Protein AF-A0A7S3MIQ8-F1 (afdb_monomer)

pLDDT: mean 84.31, std 8.22, range [54.84, 95.44]

Organism: NCBI:txid182087

Structure (mmCIF, N/CA/C/O backbone):
data_AF-A0A7S3MIQ8-F1
#
_entry.id   AF-A0A7S3MIQ8-F1
#
loop_
_atom_site.group_PDB
_atom_site.id
_atom_site.type_symbol
_atom_site.label_atom_id
_atom_site.label_alt_id
_atom_site.label_comp_id
_atom_site.label_asym_id
_atom_site.label_entity_id
_atom_site.label_seq_id
_atom_site.pdbx_PDB_ins_code
_atom_site.Cartn_x
_atom_site.Cartn_y
_atom_site.Cartn_z
_atom_site.occupancy
_atom_site.B_iso_or_equiv
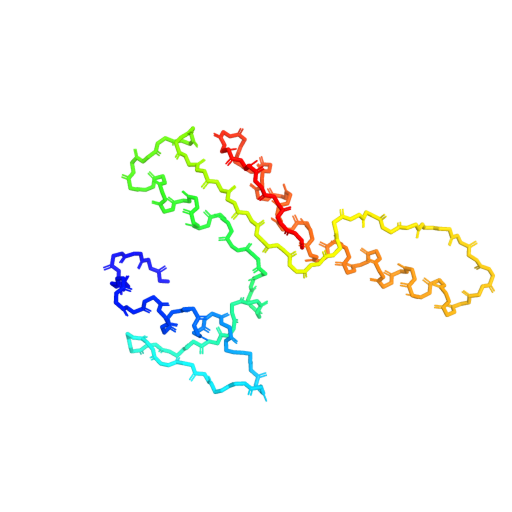_atom_site.auth_seq_id
_atom_site.auth_comp_id
_atom_site.auth_asym_id
_atom_site.auth_atom_id
_atom_site.pdbx_PDB_model_num
ATOM 1 N N . MET A 1 1 ? -12.972 -2.746 6.245 1.00 68.81 1 MET A N 1
ATOM 2 C CA . MET A 1 1 ? -12.914 -2.985 7.702 1.00 68.81 1 MET A CA 1
ATOM 3 C C . MET A 1 1 ? -12.361 -1.743 8.363 1.00 68.81 1 MET A C 1
ATOM 5 O O . MET A 1 1 ? -11.538 -1.084 7.747 1.00 68.81 1 MET A O 1
ATOM 9 N N . THR A 1 2 ? -12.817 -1.429 9.567 1.00 72.75 2 THR A N 1
ATOM 10 C CA . THR A 1 2 ? -12.301 -0.333 10.398 1.00 72.75 2 THR A CA 1
ATOM 11 C C . THR A 1 2 ? -11.833 -0.910 11.730 1.00 72.75 2 THR A C 1
ATOM 13 O O . THR A 1 2 ? -12.153 -2.062 12.046 1.00 72.75 2 THR A O 1
ATOM 16 N N . GLU A 1 3 ? -11.103 -0.113 12.508 1.00 75.56 3 GLU A N 1
ATOM 17 C CA . GLU A 1 3 ? -10.638 -0.488 13.853 1.00 75.56 3 GLU A CA 1
ATOM 18 C C . GLU A 1 3 ? -11.820 -0.904 14.750 1.00 75.56 3 GLU A C 1
ATOM 20 O O . GLU A 1 3 ? -11.791 -1.972 15.353 1.00 75.56 3 GLU A O 1
ATOM 25 N N . LYS A 1 4 ? -12.944 -0.181 14.660 1.00 80.19 4 LYS A N 1
ATOM 26 C CA . LYS A 1 4 ? -14.186 -0.446 15.412 1.00 80.19 4 LYS A CA 1
ATOM 27 C C . LYS A 1 4 ? -14.753 -1.858 15.223 1.00 80.19 4 LYS A C 1
ATOM 29 O O . LYS A 1 4 ? -15.407 -2.381 16.117 1.00 80.19 4 LYS A O 1
ATOM 34 N N . ASN A 1 5 ? -14.519 -2.471 14.061 1.00 82.19 5 ASN A N 1
ATOM 35 C CA . ASN A 1 5 ? -15.036 -3.800 13.720 1.00 82.19 5 ASN A CA 1
ATOM 36 C C . ASN A 1 5 ? -13.948 -4.884 13.715 1.00 82.19 5 ASN A C 1
ATOM 38 O O . ASN A 1 5 ? -14.249 -6.043 13.435 1.00 82.19 5 ASN A O 1
ATOM 42 N N . THR A 1 6 ? -12.690 -4.527 13.980 1.00 84.88 6 THR A N 1
ATOM 43 C CA . THR A 1 6 ? -11.547 -5.439 13.865 1.00 84.88 6 THR A CA 1
ATOM 44 C C . THR A 1 6 ? -10.680 -5.290 15.109 1.00 84.88 6 THR A C 1
ATOM 46 O O . THR A 1 6 ? -9.768 -4.463 15.113 1.00 84.88 6 THR A O 1
ATOM 49 N N . PRO A 1 7 ? -10.966 -6.052 16.182 1.00 87.25 7 PRO A N 1
ATOM 50 C CA . PRO A 1 7 ? -10.172 -5.976 17.400 1.00 87.25 7 PRO A CA 1
ATOM 51 C C . PRO A 1 7 ? -8.719 -6.354 17.108 1.00 87.25 7 PRO A C 1
ATOM 53 O O . PRO A 1 7 ? -8.440 -7.150 16.208 1.00 87.25 7 PRO A O 1
ATOM 56 N N . PHE A 1 8 ? -7.800 -5.803 17.899 1.00 86.88 8 PHE A N 1
ATOM 57 C CA . PHE A 1 8 ? -6.361 -6.000 17.716 1.00 86.88 8 PHE A CA 1
ATOM 58 C C . PHE A 1 8 ? -5.949 -7.482 17.720 1.00 86.88 8 PHE A C 1
ATOM 60 O O . PHE A 1 8 ? -5.041 -7.871 16.991 1.00 86.88 8 PHE A O 1
ATOM 67 N N . ASP A 1 9 ? -6.669 -8.336 18.451 1.00 90.31 9 ASP A N 1
ATOM 68 C CA . ASP A 1 9 ? -6.437 -9.787 18.477 1.00 90.31 9 ASP A CA 1
ATOM 69 C C . ASP A 1 9 ? -6.562 -10.443 17.088 1.00 90.31 9 ASP A C 1
ATOM 71 O O . ASP A 1 9 ? -5.902 -11.442 16.799 1.00 90.31 9 ASP A O 1
ATOM 75 N N . ASN A 1 10 ? -7.351 -9.847 16.188 1.00 90.25 10 ASN A N 1
ATOM 76 C CA . ASN A 1 10 ? -7.535 -10.315 14.815 1.00 90.25 10 ASN A CA 1
ATOM 77 C C . ASN A 1 10 ? -6.526 -9.702 13.831 1.00 90.25 10 ASN A C 1
ATOM 79 O O . ASN A 1 10 ? -6.648 -9.918 12.621 1.00 90.25 10 ASN A O 1
ATOM 83 N N . LEU A 1 11 ? -5.527 -8.945 14.300 1.00 89.44 11 LEU A N 1
ATOM 84 C CA . LEU A 1 11 ? -4.552 -8.273 13.438 1.00 89.44 11 LEU A CA 1
ATOM 85 C C . LEU A 1 11 ? -3.815 -9.266 12.533 1.00 89.44 11 LEU A C 1
ATOM 87 O O . LEU A 1 11 ? -3.744 -9.050 11.326 1.00 89.44 11 LEU A O 1
ATOM 91 N N . ALA A 1 12 ? -3.343 -10.390 13.080 1.00 91.81 12 ALA A N 1
ATOM 92 C CA . ALA A 1 12 ? -2.634 -11.406 12.302 1.00 91.81 12 ALA A CA 1
ATOM 93 C C . ALA A 1 12 ? -3.504 -11.964 11.162 1.00 91.81 12 ALA A C 1
ATOM 95 O O . ALA A 1 12 ? -3.067 -12.029 10.014 1.00 91.81 12 ALA A O 1
ATOM 96 N N . GLN A 1 13 ? -4.765 -12.301 11.452 1.00 92.56 13 GLN A N 1
ATOM 97 C CA . GLN A 1 13 ? -5.700 -12.788 10.438 1.00 92.56 13 GLN A CA 1
ATOM 98 C C . GLN A 1 13 ? -6.065 -11.700 9.420 1.00 92.56 13 GLN A C 1
ATOM 100 O O . GLN A 1 13 ? -6.260 -11.996 8.242 1.00 92.56 13 GLN A O 1
ATOM 105 N N . SER A 1 14 ? -6.121 -10.440 9.846 1.00 91.69 14 SER A N 1
ATOM 106 C CA . SER A 1 14 ? -6.389 -9.298 8.967 1.00 91.69 14 SER A CA 1
ATOM 107 C C . SER A 1 14 ? -5.229 -9.062 7.997 1.00 91.69 14 SER A C 1
ATOM 109 O O . SER A 1 14 ? -5.458 -8.887 6.801 1.00 91.69 14 SER A O 1
ATOM 111 N N . CYS A 1 15 ? -3.981 -9.161 8.471 1.00 90.12 15 CYS A N 1
ATOM 112 C CA . CYS A 1 15 ? -2.790 -9.137 7.622 1.00 90.12 15 CYS A CA 1
ATOM 113 C C . CYS A 1 15 ? -2.789 -10.304 6.623 1.00 90.12 15 CYS A C 1
ATOM 115 O O . CYS A 1 15 ? -2.588 -10.085 5.431 1.00 90.12 15 CYS A O 1
ATOM 117 N N . MET A 1 16 ? -3.091 -11.526 7.078 1.00 92.94 16 MET A N 1
ATOM 118 C CA . MET A 1 16 ? -3.206 -12.697 6.195 1.00 92.94 16 MET A CA 1
ATOM 119 C C . MET A 1 16 ? -4.310 -12.524 5.147 1.00 92.94 16 MET A C 1
ATOM 121 O O . MET A 1 16 ? -4.133 -12.903 3.993 1.00 92.94 16 MET A O 1
ATOM 125 N N . SER A 1 17 ? -5.436 -11.919 5.531 1.00 93.31 17 SER A N 1
ATOM 126 C CA . SER A 1 17 ? -6.541 -11.604 4.620 1.00 93.31 17 SER A 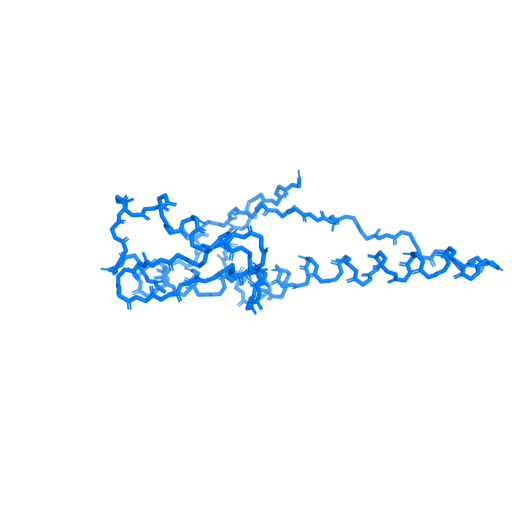CA 1
ATOM 127 C C . SER A 1 17 ? -6.087 -10.642 3.528 1.00 93.31 17 SER A C 1
ATOM 129 O O . SER A 1 17 ? -6.306 -10.911 2.350 1.00 93.31 17 SER A O 1
ATOM 131 N N . SER A 1 18 ? -5.368 -9.582 3.904 1.00 91.25 18 SER A N 1
ATOM 132 C CA . SER A 1 18 ? -4.838 -8.590 2.967 1.00 91.25 18 SER A CA 1
ATOM 133 C C . SER A 1 18 ? -3.759 -9.128 2.023 1.00 91.25 18 SER A C 1
ATOM 135 O O . SER A 1 18 ? -3.536 -8.491 1.000 1.00 91.25 18 SER A O 1
ATOM 137 N N . ALA A 1 19 ? -3.111 -10.253 2.345 1.00 91.62 19 ALA A N 1
ATOM 138 C CA . ALA A 1 19 ? -2.047 -10.878 1.548 1.00 91.62 19 ALA A CA 1
ATOM 139 C C . ALA A 1 19 ? -2.481 -12.197 0.866 1.00 91.62 19 ALA A C 1
ATOM 141 O O . ALA A 1 19 ? -1.653 -12.961 0.363 1.00 91.62 19 ALA A O 1
ATOM 142 N N . SER A 1 20 ? -3.780 -12.518 0.880 1.00 94.88 20 SER A N 1
ATOM 143 C CA . SER A 1 20 ? -4.307 -13.793 0.373 1.00 94.88 20 SER A CA 1
ATOM 144 C C . SER A 1 20 ? -4.496 -13.786 -1.151 1.00 94.88 20 SER A C 1
ATOM 146 O O . SER A 1 20 ? -5.609 -13.673 -1.668 1.00 94.88 20 SER A O 1
ATOM 148 N N . ILE A 1 21 ? -3.381 -13.867 -1.887 1.00 93.31 21 ILE A N 1
ATOM 149 C CA . ILE A 1 21 ? -3.347 -13.764 -3.357 1.00 93.31 21 ILE A CA 1
ATOM 150 C C . ILE A 1 21 ? -4.192 -14.879 -3.997 1.00 93.31 21 ILE A C 1
ATOM 152 O O . ILE A 1 21 ? -3.863 -16.061 -3.817 1.00 93.31 21 ILE A O 1
ATOM 156 N N . PRO A 1 22 ? -5.232 -14.540 -4.788 1.00 93.56 22 PRO A N 1
ATOM 157 C CA . PRO A 1 22 ? -6.051 -15.530 -5.477 1.00 93.56 22 PRO A CA 1
ATOM 158 C C . PRO A 1 22 ? -5.213 -16.484 -6.334 1.00 93.56 22 PRO A C 1
ATOM 160 O O . PRO A 1 22 ? -4.404 -16.063 -7.157 1.00 93.56 22 PRO A O 1
ATOM 163 N N . GLY A 1 23 ? -5.416 -17.787 -6.138 1.00 93.12 23 GLY A N 1
ATOM 164 C CA . GLY A 1 23 ? -4.692 -18.847 -6.849 1.00 93.12 23 GLY A CA 1
ATOM 165 C C . GLY A 1 23 ? -3.384 -19.295 -6.186 1.00 93.12 23 GLY A C 1
ATOM 166 O O . GLY A 1 23 ? -2.926 -20.393 -6.485 1.00 93.12 23 GLY A O 1
ATOM 167 N N . VAL A 1 24 ? -2.820 -18.508 -5.261 1.00 94.94 24 VAL A N 1
ATOM 168 C CA . VAL A 1 24 ? -1.643 -18.898 -4.458 1.00 94.94 24 VAL A CA 1
ATOM 169 C C . VAL A 1 24 ? -2.060 -19.303 -3.048 1.00 94.94 24 VAL A C 1
ATOM 171 O O . VAL A 1 24 ? -1.629 -20.339 -2.545 1.00 94.94 24 VAL A O 1
ATOM 174 N N . PHE A 1 25 ? -2.932 -18.509 -2.426 1.00 95.44 25 PHE A N 1
ATOM 175 C CA . PHE A 1 25 ? -3.425 -18.735 -1.073 1.00 95.44 25 PHE A CA 1
ATOM 176 C C . PHE A 1 25 ? -4.953 -18.856 -1.061 1.00 95.44 25 PHE A C 1
ATOM 178 O O . PHE A 1 25 ? -5.632 -18.245 -1.892 1.00 95.44 25 PHE A O 1
ATOM 185 N N . PRO A 1 26 ? -5.522 -19.644 -0.130 1.00 94.25 26 PRO A N 1
ATOM 186 C CA . PRO A 1 26 ? -6.964 -19.701 0.038 1.00 94.25 26 PRO A CA 1
ATOM 187 C C . PRO A 1 26 ? -7.503 -18.357 0.559 1.00 94.25 26 PRO A C 1
ATOM 189 O O . PRO A 1 26 ? -6.839 -17.708 1.380 1.00 94.25 26 PRO A O 1
ATOM 192 N N . PRO A 1 27 ? -8.718 -17.958 0.136 1.00 94.88 27 PRO A N 1
ATOM 193 C CA . PRO A 1 27 ? -9.357 -16.753 0.645 1.00 94.88 27 PRO A CA 1
ATOM 194 C C . PRO A 1 27 ? -9.588 -16.867 2.155 1.00 94.88 27 PRO A C 1
ATOM 196 O O . PRO A 1 27 ? -9.899 -17.944 2.673 1.00 94.88 27 PRO A O 1
ATOM 199 N N . GLN A 1 28 ? -9.434 -15.755 2.868 1.00 94.75 28 GLN A N 1
ATOM 200 C CA . GLN A 1 28 ? -9.589 -15.714 4.320 1.00 94.75 28 GLN A CA 1
ATOM 201 C C . GLN A 1 28 ? -11.027 -15.382 4.712 1.00 94.75 28 GLN A C 1
ATOM 203 O O . GLN A 1 28 ? -11.678 -14.560 4.073 1.00 94.75 28 GLN A O 1
ATOM 208 N N . GLN A 1 29 ? -11.525 -15.999 5.783 1.00 93.56 29 GLN A N 1
ATOM 209 C CA . GLN A 1 29 ? -12.833 -15.670 6.350 1.00 93.56 29 GLN A CA 1
ATOM 210 C C . GLN A 1 29 ? -12.649 -14.907 7.656 1.00 93.56 29 GLN A C 1
ATOM 212 O O . GLN A 1 29 ? -12.047 -15.431 8.590 1.00 93.56 29 GLN A O 1
ATOM 217 N N . LEU A 1 30 ? -13.174 -13.686 7.729 1.00 90.56 30 LEU A N 1
ATOM 218 C CA . LEU A 1 30 ? -13.071 -12.830 8.910 1.00 90.56 30 LEU A CA 1
ATOM 219 C C . LEU A 1 30 ? -14.380 -12.053 9.091 1.00 90.56 30 LEU A C 1
ATOM 221 O O . LEU A 1 30 ? -14.908 -11.480 8.142 1.00 90.56 30 LEU A O 1
ATOM 225 N N . ASN A 1 31 ? -14.941 -12.059 10.303 1.00 87.56 31 ASN A N 1
ATOM 226 C CA . ASN A 1 31 ? -16.184 -11.350 10.648 1.00 87.56 31 ASN A CA 1
ATOM 227 C C . ASN A 1 31 ? -17.382 -11.640 9.713 1.00 87.56 31 ASN A C 1
ATOM 229 O O . ASN A 1 31 ? -18.182 -10.751 9.433 1.00 87.56 31 ASN A O 1
ATOM 233 N N . GLY A 1 32 ? -17.500 -12.874 9.208 1.00 89.12 32 GLY A N 1
ATOM 234 C CA . GLY A 1 32 ? -18.582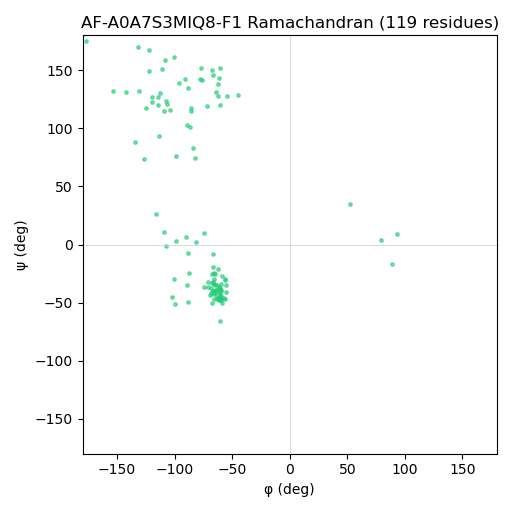 -13.280 8.297 1.00 89.12 32 GLY A CA 1
ATOM 235 C C . GLY A 1 32 ? -18.395 -12.856 6.834 1.00 89.12 32 GLY A C 1
ATOM 236 O O . GLY A 1 32 ? -19.273 -13.112 6.014 1.00 89.12 32 GLY A O 1
ATOM 237 N N . TYR A 1 33 ? -17.258 -12.249 6.493 1.00 90.88 33 TYR A N 1
ATOM 238 C CA . TYR A 1 33 ? -16.894 -11.871 5.130 1.00 90.88 33 TYR A CA 1
ATOM 239 C C . TYR A 1 33 ? -15.771 -12.760 4.591 1.00 90.88 33 TYR A C 1
ATOM 241 O O . TYR A 1 33 ? -15.004 -13.352 5.353 1.00 90.88 33 TYR A O 1
ATOM 249 N N . VAL A 1 34 ? -15.663 -12.811 3.263 1.00 93.94 34 VAL A N 1
ATOM 250 C CA . VAL A 1 34 ? -14.591 -13.502 2.540 1.00 93.94 34 VAL A CA 1
ATOM 251 C C . VAL A 1 34 ? -13.652 -12.457 1.948 1.00 93.94 34 VAL A C 1
ATOM 253 O O . VAL A 1 34 ? -14.089 -11.591 1.192 1.00 93.94 34 VAL A O 1
ATOM 256 N N . PHE A 1 35 ? -12.373 -12.545 2.293 1.00 93.44 35 PHE A N 1
ATOM 257 C CA . PHE A 1 35 ? -11.324 -11.636 1.851 1.00 93.44 35 PHE A CA 1
ATOM 258 C C . PHE A 1 35 ? -10.348 -12.321 0.910 1.00 93.44 35 PHE A C 1
ATOM 260 O O . PHE A 1 35 ? -10.096 -13.524 0.993 1.00 93.44 35 PHE A O 1
ATOM 267 N N . MET A 1 36 ? -9.795 -11.495 0.033 1.00 93.94 36 MET A N 1
ATOM 268 C CA . MET A 1 36 ? -8.691 -11.808 -0.854 1.00 93.94 36 MET A CA 1
ATOM 269 C C . MET A 1 36 ? -7.654 -10.690 -0.758 1.00 93.94 36 MET A C 1
ATOM 271 O O . MET A 1 36 ? -7.929 -9.641 -0.168 1.00 93.94 36 MET A O 1
ATOM 275 N N . ASP A 1 37 ? -6.488 -10.915 -1.354 1.00 92.75 37 ASP A N 1
ATOM 276 C CA . ASP A 1 37 ? -5.394 -9.948 -1.407 1.00 92.75 37 ASP A CA 1
ATOM 277 C C . ASP A 1 37 ? -5.852 -8.527 -1.769 1.00 92.75 37 ASP A C 1
ATOM 279 O O . ASP A 1 37 ? -6.539 -8.313 -2.769 1.00 92.75 37 ASP A O 1
ATOM 283 N N . GLY A 1 38 ? -5.453 -7.551 -0.953 1.00 88.00 38 GLY A N 1
ATOM 284 C CA . GLY A 1 38 ? -5.856 -6.153 -1.107 1.00 88.00 38 GLY A CA 1
ATOM 285 C C . GLY A 1 38 ? -5.296 -5.510 -2.376 1.00 88.00 38 GLY A C 1
ATOM 286 O O . GLY A 1 38 ? -5.987 -4.705 -3.005 1.00 88.00 38 GLY A O 1
ATOM 287 N N . GLY A 1 39 ? -4.102 -5.936 -2.804 1.00 85.50 39 GLY A N 1
ATOM 288 C CA . GLY A 1 39 ? -3.434 -5.458 -4.014 1.00 85.50 39 GLY A CA 1
ATOM 289 C C . GLY A 1 39 ? -4.203 -5.759 -5.301 1.00 85.50 39 GLY A C 1
ATOM 290 O O . GLY A 1 39 ? -4.034 -5.055 -6.295 1.00 85.50 39 GLY A O 1
ATOM 291 N N . THR A 1 40 ? -5.109 -6.741 -5.278 1.00 85.62 40 THR A N 1
ATOM 292 C CA . THR A 1 40 ? -6.029 -7.018 -6.395 1.00 85.62 40 THR A CA 1
ATOM 293 C C . THR A 1 40 ? -7.070 -5.920 -6.621 1.00 85.62 40 THR A C 1
ATOM 295 O O . THR A 1 40 ? -7.572 -5.780 -7.736 1.00 85.62 40 THR A O 1
ATOM 298 N N . VAL A 1 41 ? -7.400 -5.143 -5.584 1.00 85.62 41 VAL A N 1
ATOM 299 C CA . VAL A 1 41 ? -8.356 -4.029 -5.652 1.00 85.62 41 VAL A CA 1
ATOM 300 C C . VAL A 1 41 ? -7.611 -2.706 -5.759 1.00 85.62 41 VAL A C 1
ATOM 302 O O . VAL A 1 41 ? -7.900 -1.895 -6.637 1.00 85.62 41 VAL A O 1
ATOM 305 N N . TRP A 1 42 ? -6.658 -2.479 -4.856 1.00 77.38 42 TRP A N 1
ATOM 306 C CA . TRP A 1 42 ? -5.874 -1.254 -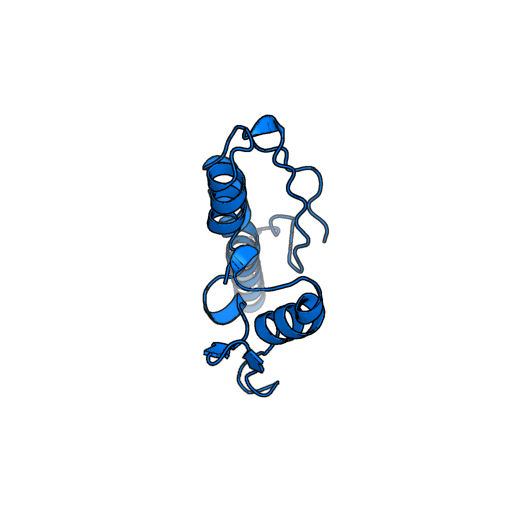4.791 1.00 77.38 42 TRP A CA 1
ATOM 307 C C . TRP A 1 42 ? -4.523 -1.550 -4.142 1.00 77.38 42 TRP A C 1
ATOM 309 O O . TRP A 1 42 ? -4.480 -2.150 -3.076 1.00 77.38 42 TRP A O 1
ATOM 319 N N . ASN A 1 43 ? -3.425 -1.091 -4.747 1.00 77.62 43 ASN A N 1
ATOM 320 C CA . ASN A 1 43 ? -2.070 -1.369 -4.254 1.00 77.62 43 ASN A CA 1
ATOM 321 C C . ASN A 1 43 ? -1.851 -0.826 -2.822 1.00 77.62 43 ASN A C 1
ATOM 323 O O . ASN A 1 43 ? -1.750 -1.587 -1.866 1.00 77.62 43 ASN A O 1
ATOM 327 N N . LEU A 1 44 ? -1.886 0.501 -2.653 1.00 81.88 44 LEU A N 1
ATOM 328 C CA . LEU A 1 44 ? -1.859 1.160 -1.342 1.00 81.88 44 LEU A CA 1
ATOM 329 C C . LEU A 1 44 ? -3.055 2.090 -1.166 1.00 81.88 44 LEU A C 1
ATOM 331 O O . LEU A 1 44 ? -3.176 3.083 -1.887 1.00 81.88 44 LEU A O 1
ATOM 335 N N . ASN A 1 45 ? -3.910 1.795 -0.189 1.00 83.25 45 ASN A N 1
ATOM 336 C CA . ASN A 1 45 ? -5.077 2.608 0.142 1.00 83.25 45 ASN A CA 1
ATOM 337 C C . ASN A 1 45 ? -4.792 3.527 1.345 1.00 83.25 45 ASN A C 1
ATOM 339 O O . ASN A 1 45 ? -5.208 3.263 2.473 1.00 83.25 45 ASN A O 1
ATOM 343 N N . LEU A 1 46 ? -4.047 4.604 1.092 1.00 84.75 46 LEU A N 1
ATOM 344 C CA . LEU A 1 46 ? -3.694 5.605 2.097 1.00 84.75 46 LEU A CA 1
ATOM 345 C C . LEU A 1 46 ? -4.887 6.506 2.443 1.00 84.75 46 LEU A C 1
ATOM 347 O O . LEU A 1 46 ? -5.080 6.858 3.603 1.00 84.75 46 LEU A O 1
ATOM 351 N N . SER A 1 47 ? -5.713 6.842 1.451 1.00 85.44 47 SER A N 1
ATOM 352 C CA . SER A 1 47 ? -6.845 7.759 1.608 1.00 85.44 47 SER A CA 1
ATOM 353 C C . SER A 1 47 ? -7.828 7.318 2.694 1.00 85.44 47 SER A C 1
ATOM 355 O O . SER A 1 47 ? -8.169 8.115 3.566 1.00 85.44 47 SER A O 1
ATOM 357 N N . THR A 1 48 ? -8.231 6.042 2.718 1.00 86.94 48 THR A N 1
ATOM 358 C CA . THR A 1 48 ? -9.167 5.561 3.743 1.00 86.94 48 THR A CA 1
ATOM 359 C C . THR A 1 48 ? -8.527 5.478 5.123 1.00 86.94 48 THR A C 1
ATOM 361 O O . THR A 1 48 ? -9.216 5.692 6.113 1.00 86.94 48 THR A O 1
ATOM 364 N N . ALA A 1 49 ? -7.223 5.187 5.199 1.00 86.25 49 ALA A N 1
ATOM 365 C CA . ALA A 1 49 ? -6.493 5.170 6.466 1.00 86.25 49 ALA A CA 1
ATOM 366 C C . ALA A 1 49 ? -6.419 6.577 7.078 1.00 86.25 49 ALA A C 1
ATOM 368 O O . ALA A 1 49 ? -6.745 6.763 8.247 1.00 86.25 49 ALA A O 1
ATOM 369 N N . VAL A 1 50 ? -6.076 7.579 6.265 1.00 88.62 50 VAL A N 1
ATOM 370 C CA . VAL A 1 50 ? -6.069 8.990 6.672 1.00 88.62 50 VAL A CA 1
ATOM 371 C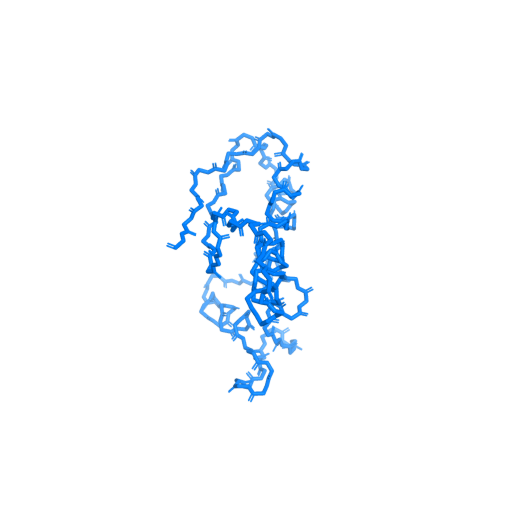 C . VAL A 1 50 ? -7.462 9.451 7.084 1.00 88.62 50 VAL A C 1
ATOM 373 O O . VAL A 1 50 ? -7.613 10.061 8.141 1.00 88.62 50 VAL A O 1
ATOM 376 N N . GLN A 1 51 ? -8.480 9.150 6.272 1.00 88.88 51 GLN A N 1
ATOM 377 C CA . GLN A 1 51 ? -9.853 9.554 6.561 1.00 88.88 51 GLN A CA 1
ATOM 378 C C . GLN A 1 51 ? -10.334 8.980 7.893 1.00 88.88 51 GLN A C 1
ATOM 380 O O . GLN A 1 51 ? -10.951 9.700 8.667 1.00 88.88 51 GLN A O 1
ATOM 385 N N . GLN A 1 52 ? -9.986 7.730 8.205 1.00 88.88 52 GLN A N 1
ATOM 386 C CA . GLN A 1 52 ? -10.335 7.131 9.487 1.00 88.88 52 GLN A CA 1
ATOM 387 C C . GLN A 1 52 ? -9.725 7.905 10.670 1.00 88.88 52 GLN A C 1
ATOM 389 O O . GLN A 1 52 ? -10.424 8.168 11.643 1.00 88.88 52 GLN A O 1
ATOM 394 N N . CYS A 1 53 ? -8.461 8.338 10.579 1.00 89.19 53 CYS A N 1
ATOM 395 C CA . CYS A 1 53 ? -7.849 9.175 11.615 1.00 89.19 53 CYS A CA 1
ATOM 396 C C . CYS A 1 53 ? -8.539 10.544 11.746 1.00 89.19 53 CYS A C 1
ATOM 398 O O . CYS A 1 53 ? -8.728 11.038 12.856 1.00 89.19 53 CYS A O 1
ATOM 400 N N . LEU A 1 54 ? -8.934 11.160 10.631 1.00 89.62 54 LEU A N 1
ATOM 401 C CA . LEU A 1 54 ? -9.678 12.423 10.658 1.00 89.62 54 LEU A CA 1
ATOM 402 C C . LEU A 1 54 ? -11.064 12.247 11.301 1.00 89.62 54 LEU A C 1
ATOM 404 O O . LEU A 1 54 ? -11.472 13.077 12.111 1.00 89.62 54 LEU A O 1
ATOM 408 N N . ASP A 1 55 ? -11.758 11.151 10.987 1.00 90.62 55 ASP A N 1
ATOM 409 C CA . ASP A 1 55 ? -13.081 10.823 11.532 1.00 90.62 55 ASP A CA 1
ATOM 410 C C . ASP A 1 55 ? -13.038 10.551 13.045 1.00 90.62 55 ASP A C 1
ATOM 412 O O . ASP A 1 55 ? -14.006 10.828 13.756 1.00 90.62 55 ASP A O 1
ATOM 416 N N . ASP A 1 56 ? -11.911 10.049 13.553 1.00 88.88 56 ASP A N 1
ATOM 417 C CA . ASP A 1 56 ? -11.672 9.855 14.986 1.00 88.88 56 ASP A CA 1
ATOM 418 C C . ASP A 1 56 ? -11.227 11.157 15.702 1.00 88.88 56 ASP A C 1
ATOM 420 O O . ASP A 1 56 ? -11.015 11.164 16.916 1.00 88.88 56 ASP A O 1
ATOM 424 N N . GLY A 1 57 ? -11.152 12.284 14.980 1.00 90.69 57 GLY A N 1
ATOM 425 C CA . GLY A 1 57 ? -10.941 13.628 15.530 1.00 90.69 57 GLY A CA 1
ATOM 426 C C . GLY A 1 57 ? -9.484 14.093 15.584 1.00 90.69 57 GLY A C 1
ATOM 427 O O . GLY A 1 57 ? -9.197 15.136 16.177 1.00 90.69 57 GLY A O 1
ATOM 428 N N . PHE A 1 58 ? -8.554 13.355 14.974 1.00 90.62 58 PHE A N 1
ATOM 429 C CA . PHE A 1 58 ? -7.155 13.769 14.893 1.00 90.62 58 PHE A CA 1
ATOM 430 C C . PHE A 1 58 ? -6.966 14.867 13.838 1.00 90.62 58 PHE A C 1
ATOM 432 O O . PHE A 1 58 ? -7.560 14.842 12.763 1.00 90.62 58 PHE A O 1
ATOM 439 N N . THR A 1 59 ? -6.103 15.842 14.127 1.00 89.31 59 THR A N 1
ATOM 440 C CA . THR A 1 59 ? -5.685 16.844 13.137 1.00 89.31 59 THR A CA 1
ATOM 441 C C . THR A 1 59 ? -4.656 16.249 12.176 1.00 89.31 59 THR A C 1
ATOM 443 O O . THR A 1 59 ? -3.882 15.372 12.557 1.00 89.31 59 THR A O 1
ATOM 446 N N . SER A 1 60 ? -4.599 16.753 10.940 1.00 84.12 60 SER A N 1
ATOM 447 C CA . SER A 1 60 ? -3.687 16.241 9.903 1.00 84.12 60 SER A CA 1
ATOM 448 C C . SER A 1 60 ? -2.215 16.226 10.327 1.00 84.12 60 SER A C 1
ATOM 450 O O . SER A 1 60 ? -1.497 15.296 9.984 1.00 84.12 60 SER A O 1
ATOM 452 N N . GLU A 1 61 ? -1.787 17.209 11.124 1.00 85.81 61 GLU A N 1
ATOM 453 C CA . GLU A 1 61 ? -0.410 17.335 11.627 1.00 85.81 61 GLU A CA 1
ATOM 454 C C . GLU A 1 61 ? -0.004 16.193 12.572 1.00 85.81 61 GLU A C 1
ATOM 456 O O . GLU A 1 61 ? 1.177 15.869 12.688 1.00 85.81 61 GLU A O 1
ATOM 461 N N . ASN A 1 62 ? -0.983 15.571 13.235 1.00 86.81 62 ASN A N 1
ATOM 462 C CA . ASN A 1 62 ? -0.769 14.432 14.125 1.00 86.81 62 ASN A CA 1
ATOM 463 C C . ASN A 1 62 ? -0.811 13.089 13.385 1.00 86.81 62 ASN A C 1
ATOM 465 O O . ASN A 1 62 ? -0.516 12.052 13.980 1.00 86.81 62 ASN A O 1
ATOM 469 N N . ILE A 1 63 ? -1.179 13.086 12.100 1.00 88.50 63 ILE A N 1
ATOM 470 C CA . ILE A 1 63 ? -1.199 11.879 11.281 1.00 88.50 63 ILE A CA 1
ATOM 471 C C . ILE A 1 63 ? 0.199 11.678 10.710 1.00 88.50 63 ILE A C 1
ATOM 473 O O . ILE A 1 63 ? 0.716 12.495 9.945 1.00 88.50 63 ILE A O 1
ATOM 477 N N . ILE A 1 64 ? 0.803 10.558 11.091 1.00 88.38 64 ILE A N 1
ATOM 478 C CA . ILE A 1 64 ? 2.125 10.168 10.631 1.00 88.38 64 ILE A CA 1
ATOM 479 C C . ILE A 1 64 ? 1.999 8.900 9.802 1.00 88.38 64 ILE A C 1
ATOM 481 O O . ILE A 1 64 ? 1.425 7.910 10.255 1.00 88.38 64 ILE A O 1
ATOM 485 N N . VAL A 1 65 ? 2.544 8.940 8.591 1.00 86.12 65 VAL A N 1
ATOM 486 C CA . VAL A 1 65 ? 2.452 7.848 7.627 1.00 86.12 65 VAL A CA 1
ATOM 487 C C . VAL A 1 65 ? 3.854 7.371 7.287 1.00 86.12 65 VAL A C 1
ATOM 489 O O . VAL A 1 65 ? 4.684 8.134 6.790 1.00 86.12 65 VAL A O 1
ATOM 492 N N . ASP A 1 66 ? 4.090 6.087 7.521 1.00 85.44 66 ASP A N 1
ATOM 493 C CA . ASP A 1 66 ? 5.273 5.379 7.052 1.00 85.44 66 ASP A CA 1
ATOM 494 C C . ASP A 1 66 ? 4.826 4.358 6.007 1.00 85.44 66 ASP A C 1
ATOM 496 O O . ASP A 1 66 ? 3.877 3.602 6.233 1.00 85.44 66 ASP A O 1
ATOM 500 N N . VAL A 1 67 ? 5.484 4.343 4.851 1.00 80.44 67 VAL A N 1
ATOM 501 C CA . VAL A 1 67 ? 5.115 3.468 3.738 1.00 80.44 67 VAL A CA 1
ATOM 502 C C . VAL A 1 67 ? 6.283 2.554 3.411 1.00 80.44 67 VAL A C 1
ATOM 504 O O . VAL A 1 67 ? 7.396 3.009 3.172 1.00 80.44 67 VAL A O 1
ATOM 507 N N . ALA A 1 68 ? 6.030 1.250 3.385 1.00 79.44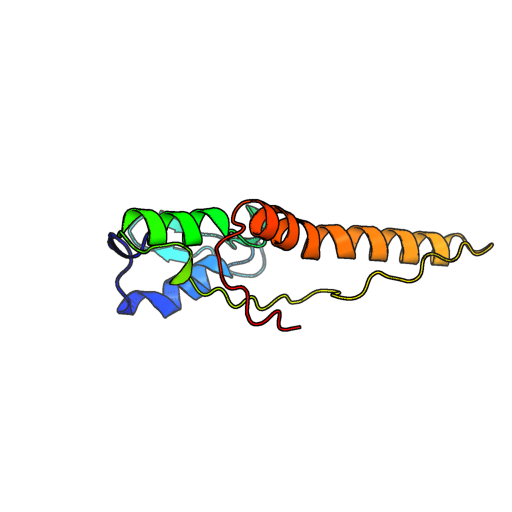 68 ALA A N 1
ATOM 508 C CA . ALA A 1 68 ? 6.967 0.266 2.861 1.00 79.44 68 ALA A CA 1
ATOM 509 C C . ALA A 1 68 ? 6.476 -0.190 1.482 1.00 79.44 68 ALA A C 1
ATOM 511 O O . ALA A 1 68 ? 5.389 -0.755 1.374 1.00 79.44 68 ALA A O 1
ATOM 512 N N . ILE A 1 69 ? 7.248 0.091 0.430 1.00 74.62 69 ILE A N 1
ATOM 513 C CA . ILE A 1 69 ? 6.918 -0.269 -0.952 1.00 74.62 69 ILE A CA 1
ATOM 514 C C . ILE A 1 69 ? 7.931 -1.282 -1.464 1.00 74.62 69 ILE A C 1
ATOM 516 O O . ILE A 1 69 ? 9.109 -0.982 -1.617 1.00 74.62 69 ILE A O 1
ATOM 520 N N . CYS A 1 70 ? 7.447 -2.460 -1.847 1.00 67.69 70 CYS A N 1
ATOM 521 C CA . CYS A 1 70 ? 8.239 -3.433 -2.591 1.00 67.69 70 CYS A CA 1
ATOM 522 C C . CYS A 1 70 ? 8.189 -3.088 -4.093 1.00 67.69 70 CYS A C 1
ATOM 524 O O . CYS A 1 70 ? 7.366 -3.622 -4.831 1.00 67.69 70 CYS A O 1
ATOM 526 N N . GLY A 1 71 ? 9.025 -2.154 -4.558 1.00 64.75 71 GLY A N 1
ATOM 527 C CA . GLY A 1 71 ? 9.032 -1.695 -5.957 1.00 64.75 71 GLY A CA 1
ATOM 528 C C . GLY A 1 71 ? 10.131 -0.673 -6.256 1.00 64.75 71 GLY A C 1
ATOM 529 O O . GLY A 1 71 ? 10.850 -0.269 -5.353 1.00 64.75 71 GLY A O 1
ATOM 530 N N . TYR A 1 72 ? 10.308 -0.261 -7.517 1.00 61.56 72 TYR A N 1
ATOM 531 C CA . TYR A 1 72 ? 11.358 0.693 -7.921 1.00 61.56 72 TYR A CA 1
AT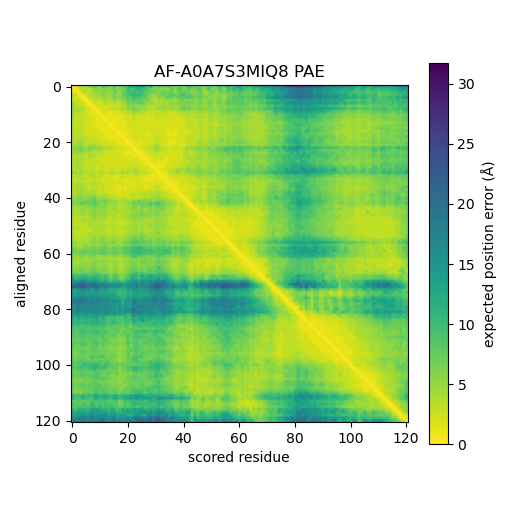OM 532 C C . TYR A 1 72 ? 11.051 2.123 -7.435 1.00 61.56 72 TYR A C 1
ATOM 534 O O . TYR A 1 72 ? 10.046 2.705 -7.836 1.00 61.56 72 TYR A O 1
ATOM 542 N N . THR A 1 73 ? 11.922 2.706 -6.605 1.00 60.62 73 THR A N 1
ATOM 543 C CA . THR A 1 73 ? 11.838 4.115 -6.162 1.00 60.62 73 THR A CA 1
ATOM 544 C C . THR A 1 73 ? 12.545 5.082 -7.111 1.00 60.62 73 THR A C 1
ATOM 546 O O . THR A 1 73 ? 12.179 6.256 -7.186 1.00 60.62 73 THR A O 1
ATOM 549 N N . SER A 1 74 ? 13.530 4.599 -7.871 1.00 71.81 74 SER A N 1
ATOM 550 C CA . SER A 1 74 ? 14.229 5.379 -8.885 1.00 71.81 74 SER A CA 1
ATOM 551 C C . SER A 1 74 ? 13.517 5.289 -10.230 1.00 71.81 74 SER A C 1
ATOM 553 O O . SER A 1 74 ? 13.124 4.213 -10.686 1.00 71.81 74 SER A O 1
ATOM 555 N N . PHE A 1 75 ? 13.361 6.445 -10.874 1.00 77.12 75 PHE A N 1
ATOM 556 C CA . PHE A 1 75 ? 12.900 6.497 -12.252 1.00 77.12 75 PHE A CA 1
ATOM 557 C C . PHE A 1 75 ? 13.932 5.778 -13.141 1.00 77.12 75 PHE A C 1
ATOM 559 O O . PHE A 1 75 ? 15.124 6.085 -13.034 1.00 77.12 75 PHE A O 1
ATOM 566 N N . PRO A 1 76 ? 13.520 4.807 -13.974 1.00 80.31 76 PRO A N 1
ATOM 567 C CA . PRO A 1 76 ? 14.452 4.068 -14.816 1.00 80.31 76 PRO A CA 1
ATOM 568 C C . PRO A 1 76 ? 15.050 4.973 -15.899 1.00 80.31 76 PRO A C 1
ATOM 570 O O . PRO A 1 76 ? 14.411 5.912 -16.369 1.00 80.31 76 PRO A O 1
ATOM 573 N N . GLU A 1 77 ? 16.276 4.671 -16.322 1.00 80.44 77 GLU A N 1
ATOM 574 C CA . GLU A 1 77 ? 16.907 5.334 -17.466 1.00 80.44 77 GLU A CA 1
ATOM 575 C C . GLU A 1 77 ? 16.093 5.068 -18.745 1.00 80.44 77 GLU A C 1
ATOM 577 O O . GLU A 1 77 ? 15.583 3.964 -18.949 1.00 80.44 77 GLU A O 1
ATOM 582 N N . THR A 1 78 ? 15.919 6.090 -19.588 1.00 80.00 78 THR A N 1
ATOM 583 C CA . THR A 1 78 ? 14.986 6.065 -20.739 1.00 80.00 78 THR A CA 1
ATOM 584 C C . THR A 1 78 ? 15.689 6.189 -22.088 1.00 80.00 78 THR A C 1
ATOM 586 O O . THR A 1 78 ? 15.092 6.626 -23.073 1.00 80.00 78 THR A O 1
ATOM 589 N N . ASP A 1 79 ? 16.952 5.775 -22.153 1.00 83.94 79 ASP A N 1
ATOM 590 C CA . ASP A 1 79 ? 17.731 5.843 -23.383 1.00 83.94 79 ASP A CA 1
ATOM 591 C C . ASP A 1 79 ? 17.148 4.940 -24.477 1.00 83.94 79 ASP A C 1
ATOM 593 O O . ASP A 1 79 ? 16.840 3.763 -24.269 1.00 83.94 79 ASP A O 1
ATOM 597 N N . ILE A 1 80 ? 16.992 5.513 -25.673 1.00 80.06 80 ILE A N 1
ATOM 598 C CA . ILE A 1 80 ? 16.455 4.812 -26.840 1.00 80.06 80 ILE A CA 1
ATOM 599 C C . ILE A 1 80 ? 17.599 4.087 -27.546 1.00 80.06 80 ILE A C 1
ATOM 601 O O . ILE A 1 80 ? 18.478 4.710 -28.144 1.00 80.06 80 ILE A O 1
ATOM 605 N N . GLU A 1 81 ? 17.550 2.758 -27.553 1.00 84.31 81 GLU A N 1
ATOM 606 C CA . GLU A 1 81 ? 18.515 1.929 -28.268 1.00 84.31 81 GLU A CA 1
ATOM 607 C C . GLU A 1 81 ? 17.959 1.422 -29.613 1.00 84.31 81 GLU A C 1
ATOM 609 O O . GLU A 1 81 ? 16.752 1.331 -29.833 1.00 84.31 81 GLU A O 1
ATOM 614 N N . LYS A 1 82 ? 18.835 0.991 -30.534 1.00 89.00 82 LYS A N 1
ATOM 615 C CA . LYS A 1 82 ? 18.426 0.308 -31.786 1.00 89.00 82 LYS A CA 1
ATOM 616 C C . LYS A 1 82 ? 17.964 -1.145 -31.567 1.00 89.00 82 LYS A C 1
ATOM 618 O O . LYS A 1 82 ? 17.802 -1.894 -32.526 1.00 89.00 82 LYS A O 1
ATOM 623 N N . ASN A 1 83 ? 17.778 -1.560 -30.314 1.00 89.69 83 ASN A N 1
ATOM 624 C CA . ASN A 1 83 ? 17.394 -2.912 -29.931 1.00 89.69 83 ASN A CA 1
ATOM 625 C C . ASN A 1 83 ? 15.952 -2.929 -29.403 1.00 89.69 83 ASN A C 1
ATOM 627 O O . ASN A 1 83 ? 15.653 -2.371 -28.348 1.00 89.69 83 ASN A O 1
ATOM 631 N N . SER A 1 84 ? 15.062 -3.618 -30.119 1.00 88.75 84 SER A N 1
ATOM 632 C CA . SER A 1 84 ? 13.637 -3.687 -29.773 1.00 88.75 84 SER A CA 1
ATOM 633 C C . SER A 1 84 ? 13.365 -4.363 -28.426 1.00 88.75 84 SER A C 1
ATOM 635 O O . SER A 1 84 ? 12.452 -3.947 -27.719 1.00 88.75 84 SER A O 1
ATOM 637 N N . MET A 1 85 ? 14.153 -5.376 -28.045 1.00 88.81 85 MET A N 1
ATOM 638 C CA . MET A 1 85 ? 13.980 -6.079 -26.769 1.00 88.81 85 MET A CA 1
ATOM 639 C C . MET A 1 85 ? 14.359 -5.184 -25.588 1.00 88.81 85 MET A C 1
ATOM 641 O O . MET A 1 85 ? 13.624 -5.125 -24.606 1.00 88.81 85 MET A O 1
ATOM 645 N N . LYS A 1 86 ? 15.468 -4.446 -25.702 1.00 87.44 86 LYS A N 1
ATOM 646 C CA . LYS A 1 86 ? 15.881 -3.478 -24.682 1.00 87.44 86 LYS A CA 1
ATOM 647 C C . LYS A 1 86 ? 14.869 -2.347 -24.537 1.00 87.44 86 LYS A C 1
ATOM 649 O O . LYS A 1 86 ? 14.442 -2.069 -23.426 1.00 87.44 86 LYS A O 1
ATOM 654 N N . ASN A 1 87 ? 14.389 -1.782 -25.646 1.00 89.25 87 ASN A N 1
ATOM 655 C CA . ASN A 1 87 ? 13.350 -0.750 -25.591 1.00 89.25 87 ASN A CA 1
ATOM 656 C C . ASN A 1 87 ? 12.055 -1.269 -24.940 1.00 89.25 87 ASN A C 1
ATOM 658 O O . ASN A 1 87 ? 11.415 -0.541 -24.186 1.00 89.25 87 ASN A O 1
ATOM 662 N N . TRP A 1 88 ? 11.675 -2.531 -25.183 1.00 89.38 88 TRP A N 1
ATOM 663 C CA . TRP A 1 88 ? 10.531 -3.155 -24.509 1.00 89.38 88 TRP A CA 1
ATOM 664 C C . TRP A 1 88 ? 10.765 -3.339 -23.004 1.00 89.38 88 TRP A C 1
ATOM 666 O O . TRP A 1 88 ? 9.866 -3.060 -22.211 1.00 89.38 88 TRP A O 1
ATOM 676 N N . GLN A 1 89 ? 11.963 -3.771 -22.598 1.00 88.75 89 GLN A N 1
ATOM 677 C CA . GLN A 1 89 ? 12.337 -3.881 -21.185 1.00 88.75 89 GLN A CA 1
ATOM 678 C C . GLN A 1 89 ? 12.295 -2.515 -20.492 1.00 88.75 89 GLN A C 1
ATOM 680 O O . GLN A 1 89 ? 11.680 -2.403 -19.437 1.00 88.75 89 GLN A O 1
ATOM 685 N N . THR A 1 90 ? 12.851 -1.469 -21.108 1.00 87.50 90 THR A N 1
ATOM 686 C CA . THR A 1 90 ? 12.791 -0.096 -20.589 1.00 87.50 90 THR A CA 1
ATOM 687 C C . THR A 1 90 ? 11.352 0.398 -20.476 1.00 87.50 90 THR A C 1
ATOM 689 O O . THR A 1 90 ? 10.951 0.890 -19.423 1.00 87.50 90 THR A O 1
ATOM 692 N N . ALA A 1 91 ? 10.530 0.203 -21.512 1.00 88.31 91 ALA A N 1
ATOM 693 C CA . ALA A 1 91 ? 9.116 0.573 -21.478 1.00 88.31 91 ALA A CA 1
ATOM 694 C C . ALA A 1 91 ? 8.351 -0.162 -20.364 1.00 88.31 91 ALA A C 1
ATOM 696 O O . ALA A 1 91 ? 7.520 0.436 -19.677 1.00 88.31 91 ALA A O 1
ATOM 697 N N . ARG A 1 92 ? 8.655 -1.448 -20.146 1.00 88.25 92 ARG A N 1
ATOM 698 C CA . ARG A 1 92 ? 8.116 -2.222 -19.026 1.00 88.25 92 ARG A CA 1
ATOM 699 C C . ARG A 1 92 ? 8.560 -1.641 -17.684 1.00 88.25 92 ARG A C 1
ATOM 701 O O . ARG A 1 92 ? 7.701 -1.435 -16.839 1.00 88.25 92 ARG A O 1
ATOM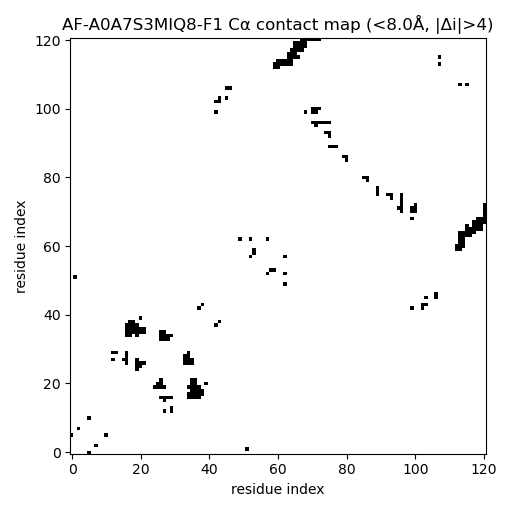 708 N N . SER A 1 93 ? 9.840 -1.324 -17.504 1.00 87.00 93 SER A N 1
ATOM 709 C CA . SER A 1 93 ? 10.357 -0.727 -16.266 1.00 87.00 93 SER A CA 1
ATOM 710 C C . SER A 1 93 ? 9.718 0.630 -15.961 1.00 87.00 93 SER A C 1
ATOM 712 O O . SER A 1 93 ? 9.348 0.880 -14.819 1.00 87.00 93 SER A O 1
ATOM 714 N N . VAL A 1 94 ? 9.528 1.491 -16.969 1.00 88.19 94 VAL A N 1
ATOM 715 C CA . VAL A 1 94 ? 8.828 2.782 -16.812 1.00 88.19 94 VAL A CA 1
ATOM 716 C C . VAL A 1 94 ? 7.385 2.556 -16.372 1.00 88.19 94 VAL A C 1
ATOM 718 O O . VAL A 1 94 ? 6.912 3.184 -15.426 1.00 88.19 94 VAL A O 1
ATOM 721 N N . ARG A 1 95 ? 6.676 1.634 -17.032 1.00 86.75 95 ARG A N 1
ATOM 722 C CA . ARG A 1 95 ? 5.304 1.288 -16.654 1.00 86.75 95 ARG A CA 1
ATOM 723 C C . ARG A 1 95 ? 5.243 0.756 -15.223 1.00 86.75 95 ARG A C 1
ATOM 725 O O . ARG A 1 95 ? 4.404 1.204 -14.449 1.00 86.75 95 ARG A O 1
ATOM 732 N N . ASP A 1 96 ? 6.130 -0.168 -14.875 1.00 84.31 96 ASP A N 1
ATOM 733 C CA . ASP A 1 96 ? 6.175 -0.794 -13.557 1.00 84.31 96 ASP A CA 1
ATOM 734 C C . ASP A 1 96 ? 6.548 0.247 -12.472 1.00 84.31 96 ASP A C 1
ATOM 736 O O . ASP A 1 96 ? 5.983 0.215 -11.381 1.00 84.31 96 ASP A O 1
ATOM 740 N N . TYR A 1 97 ? 7.393 1.245 -12.768 1.00 84.62 97 TYR A N 1
ATOM 741 C CA . TYR A 1 97 ? 7.659 2.384 -11.875 1.00 84.62 97 TYR A CA 1
ATOM 742 C C . TYR A 1 97 ? 6.384 3.176 -11.549 1.00 84.62 97 TYR A C 1
ATOM 744 O O . TYR A 1 97 ? 6.077 3.405 -10.376 1.00 84.62 97 TYR A O 1
ATOM 752 N N . TYR A 1 98 ? 5.607 3.568 -12.563 1.00 84.62 98 TYR A N 1
ATOM 753 C CA . TYR A 1 98 ? 4.367 4.319 -12.340 1.00 84.62 98 TYR A CA 1
ATOM 754 C C . TYR A 1 98 ? 3.290 3.478 -11.652 1.00 84.62 98 TYR A C 1
ATOM 756 O O . TYR A 1 98 ? 2.596 3.991 -10.777 1.00 84.62 98 TYR A O 1
ATOM 764 N N . LEU A 1 99 ? 3.173 2.188 -11.986 1.00 81.00 99 LEU A N 1
ATOM 765 C CA . LEU A 1 99 ? 2.233 1.280 -11.320 1.00 81.00 99 LEU A CA 1
ATOM 766 C C . LEU A 1 99 ? 2.499 1.159 -9.811 1.00 81.00 99 LEU A C 1
ATOM 768 O O . LEU A 1 99 ? 1.552 1.021 -9.040 1.00 81.00 99 LEU A O 1
ATOM 772 N N . ASN A 1 100 ? 3.764 1.233 -9.390 1.00 77.62 100 ASN A N 1
ATOM 773 C CA . ASN A 1 100 ? 4.143 1.106 -7.982 1.00 77.62 100 ASN A CA 1
ATOM 774 C C . ASN A 1 100 ? 4.146 2.440 -7.219 1.00 77.62 100 ASN A C 1
ATOM 776 O O . ASN A 1 100 ? 3.813 2.468 -6.038 1.00 77.62 100 ASN A O 1
ATOM 780 N N . SER A 1 101 ? 4.524 3.548 -7.864 1.00 78.25 101 SER A N 1
ATOM 781 C CA . SER A 1 101 ? 4.757 4.827 -7.173 1.00 78.25 101 SER A CA 1
ATOM 782 C C . SER A 1 101 ? 3.599 5.824 -7.279 1.00 78.25 101 SER A C 1
ATOM 784 O O . SER A 1 101 ? 3.390 6.621 -6.363 1.00 78.25 101 SER A O 1
ATOM 786 N N . ASN A 1 102 ? 2.817 5.794 -8.363 1.00 80.31 102 ASN A N 1
ATOM 787 C CA . ASN A 1 102 ? 1.853 6.858 -8.656 1.00 80.31 102 ASN A CA 1
ATOM 788 C C . ASN A 1 102 ? 0.748 6.957 -7.596 1.00 80.31 102 ASN A C 1
ATOM 790 O O . ASN A 1 102 ? 0.375 8.053 -7.191 1.00 80.31 102 ASN A O 1
ATOM 794 N N . SER A 1 103 ? 0.264 5.820 -7.085 1.00 78.12 103 SER A N 1
ATOM 795 C CA . SER A 1 103 ? -0.760 5.814 -6.036 1.00 78.12 103 SER A CA 1
ATOM 796 C C . SER A 1 103 ? -0.282 6.488 -4.754 1.00 78.12 103 SER A C 1
ATOM 798 O O . SER A 1 103 ? -1.075 7.156 -4.098 1.00 78.12 103 SER A O 1
ATOM 800 N N . LEU A 1 104 ? 0.994 6.333 -4.389 1.00 79.25 104 LEU A N 1
ATOM 801 C CA . LEU A 1 104 ? 1.554 6.984 -3.208 1.00 79.25 104 LEU A CA 1
ATOM 802 C C . LEU A 1 104 ? 1.618 8.500 -3.412 1.00 79.25 104 LEU A C 1
ATOM 804 O O . LEU A 1 104 ? 1.133 9.253 -2.572 1.00 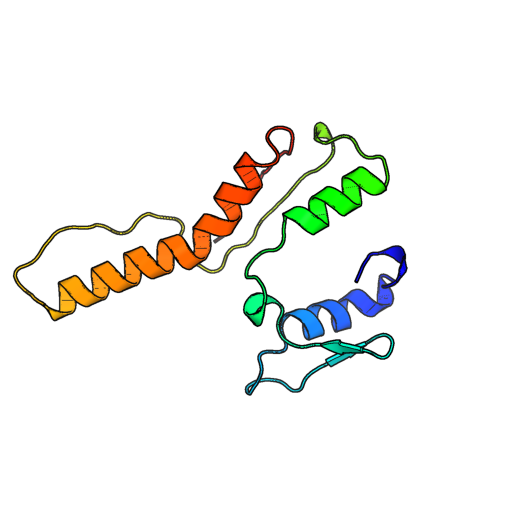79.25 104 LEU A O 1
ATOM 808 N N . TRP A 1 105 ? 2.185 8.942 -4.536 1.00 78.81 105 TRP A N 1
ATOM 809 C CA . TRP A 1 105 ? 2.397 10.363 -4.810 1.00 78.81 105 TRP A CA 1
ATOM 810 C C . TRP A 1 105 ? 1.097 11.143 -4.985 1.00 78.81 105 TRP A C 1
ATOM 812 O O . TRP A 1 105 ? 0.986 12.259 -4.484 1.00 78.81 105 TRP A O 1
ATOM 822 N N . GLU A 1 106 ? 0.104 10.567 -5.657 1.00 82.56 106 GLU A N 1
ATOM 823 C CA . GLU A 1 106 ? -1.202 11.211 -5.812 1.00 82.56 106 GLU A CA 1
ATOM 824 C C . GLU A 1 106 ? -1.928 11.336 -4.466 1.00 82.56 106 GLU A C 1
ATOM 826 O O . GLU A 1 106 ? -2.486 12.388 -4.159 1.00 82.56 106 GLU A O 1
ATOM 831 N N . GLN A 1 107 ? -1.843 10.314 -3.609 1.00 78.81 107 GLN A N 1
ATOM 832 C CA . GLN A 1 107 ? -2.432 10.378 -2.269 1.00 78.81 107 GLN A CA 1
ATOM 833 C C . GLN A 1 107 ? -1.663 11.336 -1.347 1.00 78.81 107 GLN A C 1
ATOM 835 O O . GLN A 1 107 ? -2.285 12.075 -0.594 1.00 78.81 107 GLN A O 1
ATOM 840 N N . ALA A 1 108 ? -0.335 11.409 -1.452 1.00 78.62 108 ALA A N 1
ATOM 841 C CA . ALA A 1 108 ? 0.475 12.387 -0.727 1.00 78.62 108 ALA A CA 1
ATOM 842 C C . ALA A 1 108 ? 0.079 13.833 -1.074 1.00 78.62 108 ALA A C 1
ATOM 844 O O . ALA A 1 108 ? -0.099 14.668 -0.190 1.00 78.62 108 ALA A O 1
ATOM 845 N N . LYS A 1 109 ? -0.117 14.128 -2.368 1.00 82.81 109 LYS A N 1
ATOM 846 C CA . LYS A 1 109 ? -0.568 15.451 -2.836 1.00 82.81 109 LYS A CA 1
ATOM 847 C C . LYS A 1 109 ? -1.982 15.789 -2.366 1.00 82.81 109 LYS A C 1
ATOM 849 O O . LYS A 1 109 ? -2.263 16.955 -2.105 1.00 82.81 109 LYS A O 1
ATOM 854 N N . ALA A 1 110 ? -2.864 14.793 -2.277 1.00 84.50 110 ALA A N 1
ATOM 855 C CA . ALA A 1 110 ? -4.239 14.991 -1.827 1.00 84.50 110 ALA A CA 1
ATOM 856 C C . ALA A 1 110 ? -4.330 15.427 -0.352 1.00 84.50 110 ALA A C 1
ATOM 858 O O . ALA A 1 110 ? -5.297 16.089 0.022 1.00 84.50 110 ALA A O 1
ATOM 859 N N . TYR A 1 111 ? -3.319 15.115 0.469 1.00 82.75 111 TYR A N 1
ATOM 860 C CA . TYR A 1 111 ? -3.299 15.428 1.899 1.00 82.75 111 TYR A CA 1
ATOM 861 C C . TYR A 1 111 ? -2.026 16.201 2.311 1.00 82.75 111 TYR A C 1
ATOM 863 O O . TYR A 1 111 ? -1.160 15.655 2.997 1.00 82.75 111 TYR A O 1
ATOM 871 N N . PRO A 1 112 ? -1.910 17.499 1.960 1.00 77.12 112 PRO A N 1
ATOM 872 C CA . PRO A 1 112 ? -0.679 18.286 2.125 1.00 77.12 112 PRO A CA 1
ATOM 873 C C . PRO A 1 112 ? -0.253 18.558 3.582 1.00 77.12 112 PRO A C 1
ATOM 875 O O . PRO A 1 112 ? 0.825 19.100 3.803 1.00 77.12 112 PRO A O 1
ATOM 878 N N . GLY A 1 113 ? -1.083 18.218 4.574 1.00 78.62 113 GLY A N 1
ATOM 879 C CA . GLY A 1 113 ? -0.806 18.436 6.000 1.00 78.62 113 GLY A CA 1
ATOM 880 C C . GLY A 1 113 ? -0.284 17.211 6.758 1.00 78.62 113 GLY A C 1
ATOM 881 O O . GLY A 1 113 ? -0.141 17.294 7.974 1.00 78.62 113 GLY A O 1
ATOM 882 N N . ILE A 1 114 ? -0.062 16.082 6.079 1.00 82.75 114 ILE A N 1
ATOM 883 C CA . ILE A 1 114 ? 0.321 14.806 6.702 1.00 82.75 114 ILE A CA 1
ATOM 884 C C . ILE A 1 114 ? 1.833 14.628 6.666 1.00 82.75 114 ILE A C 1
ATOM 886 O O . ILE A 1 114 ? 2.484 14.904 5.658 1.00 82.75 114 ILE A O 1
ATOM 890 N N . ASN A 1 115 ? 2.396 14.118 7.761 1.00 81.38 115 ASN A N 1
ATOM 891 C CA . ASN A 1 115 ? 3.824 13.856 7.849 1.00 81.38 115 ASN A CA 1
ATOM 892 C C . ASN A 1 115 ? 4.159 12.462 7.295 1.00 81.38 115 ASN A C 1
ATOM 894 O O . ASN A 1 115 ? 3.979 11.449 7.974 1.00 81.38 115 ASN A O 1
ATOM 898 N N . MET A 1 116 ? 4.654 12.416 6.057 1.00 77.69 116 MET A N 1
ATOM 899 C CA . MET A 1 116 ? 5.197 11.197 5.452 1.00 77.69 116 MET A CA 1
ATOM 900 C C . MET A 1 116 ? 6.692 11.098 5.763 1.00 77.69 116 MET A C 1
ATOM 902 O O . MET A 1 116 ? 7.492 11.812 5.157 1.00 77.69 116 MET A O 1
ATOM 906 N N . ARG A 1 117 ? 7.080 10.246 6.721 1.00 70.56 117 ARG A N 1
ATOM 907 C CA . ARG A 1 117 ? 8.472 10.222 7.217 1.00 70.56 117 ARG A CA 1
ATOM 908 C C . ARG A 1 117 ? 9.376 9.302 6.415 1.00 70.56 117 ARG A C 1
ATOM 910 O O . ARG A 1 117 ? 10.476 9.702 6.043 1.00 70.56 117 ARG A O 1
ATOM 917 N N . TYR A 1 118 ? 8.934 8.069 6.183 1.00 65.81 118 TYR A N 1
ATOM 918 C CA . TYR A 1 118 ? 9.763 7.036 5.572 1.00 65.81 118 TYR A CA 1
ATOM 919 C C . TYR A 1 118 ? 9.039 6.348 4.422 1.00 65.81 118 TYR A C 1
ATOM 921 O O . TYR A 1 118 ? 7.900 5.908 4.567 1.00 65.81 118 TYR A O 1
ATOM 929 N N . ASN A 1 119 ? 9.754 6.224 3.304 1.00 63.91 119 ASN A N 1
ATOM 930 C CA . ASN A 1 119 ? 9.403 5.364 2.183 1.00 63.91 119 ASN A CA 1
ATOM 931 C C . ASN A 1 119 ? 10.466 4.261 2.117 1.00 63.91 119 ASN A C 1
ATOM 933 O O . ASN A 1 119 ? 11.550 4.478 1.574 1.00 63.91 119 ASN A O 1
ATOM 937 N N . PHE A 1 120 ? 10.193 3.123 2.753 1.00 60.06 120 PHE A N 1
ATOM 938 C CA . PHE A 1 120 ? 11.097 1.973 2.756 1.00 60.06 120 PHE A CA 1
ATOM 939 C C . PHE A 1 120 ? 10.994 1.221 1.430 1.00 60.06 120 PHE A C 1
ATOM 941 O O . PHE A 1 120 ? 9.898 1.089 0.878 1.00 60.06 120 PHE A O 1
ATOM 948 N N . GLN A 1 121 ? 12.134 0.723 0.959 1.00 54.84 121 GLN A N 1
ATOM 949 C CA . GLN A 1 121 ? 12.271 -0.114 -0.227 1.00 54.84 121 GLN A CA 1
ATOM 950 C C . GLN A 1 121 ? 12.982 -1.411 0.147 1.00 54.84 121 GLN A C 1
ATOM 952 O O . GLN A 1 121 ? 13.948 -1.322 0.941 1.00 54.84 121 GLN A O 1
#

Solvent-accessible surface area (backbone atoms only — not comparable to full-atom values): 7408 Å² total; per-residue (Å²): 140,51,69,95,79,46,58,75,91,48,44,66,60,50,54,49,18,44,64,10,40,85,93,81,36,74,67,31,77,57,98,93,42,82,34,47,24,39,60,82,81,46,77,70,72,57,64,65,56,52,49,51,44,46,75,74,69,49,55,51,75,76,42,73,47,73,44,79,44,96,58,64,87,65,84,65,79,81,79,86,60,101,41,71,67,58,44,48,52,43,52,48,49,48,51,51,29,48,73,62,42,46,58,56,55,55,49,50,65,74,44,83,55,49,45,72,80,46,80,45,110

Nearest PDB structures (foldseek):
  8her-assembly1_B  TM=3.672E-01  e=1.281E+00  Acetivibrio thermocellus DSM 1313
  8had-assembly1_B  TM=5.074E-01  e=6.286E+00  Phaeodactylum tricornutum CCAP 1055/1
  8x5t-assembly1_C  TM=2.362E-01  e=2.131E+00  Thermus thermophilus HB8
  8x5u-assembly1_A  TM=2.387E-01  e=4.027E+00  Thermus thermophilus HB8

Mean predicted aligned error: 6.81 Å

Radius of gyration: 18.09 Å; Cα contacts (8 Å, |Δi|>4): 127; chains: 1; bounding box: 37×38×50 Å

Foldseek 3Di:
DACVQAPPVCVVLVVCLQDAAPPPHAWGDDPNDTGHHVVVPPNDDVPVVQVNCVVVPDDQLPAEDEAEFPADPDQDDQDDDPDPVVNVVNVVNNVRNCNGPVVVVVVCVVRVNHHHDYYHD

Secondary structure (DSSP, 8-state):
--GGGS-GGGHHHHHHHHT--BTTBPPEEETTEEE--GGGT-S--HHHHHHHHHHTT--GGG-EEEEE--S--SPPP----S-HHHHHHHHHHHHHHHHHHHHHHHHHHH-TTSEEEEEE-

Sequence (121 aa):
MTEKNTPFDNLAQSCMSSASIPGVFPPQQLNGYVFMDGGTVWNLNLSTAVQQCLDDGFTSENIIVDVAICGYTSFPETDIEKNSMKNWQTARSVRDYYLNSNSLWEQAKAYPGINMRYNFQ

InterPro domains:
  IPR002641 Patatin-like phospholipase domain [PF01734] (10-49)
  IPR002641 Patatin-like phospholipase domain [PS51635] (1-50)
  IPR016035 Acyl transferase/acyl hydrolase/lysophospholipase [SSF52151] (5-79)